Protein AF-A0A967GZG3-F1 (afdb_monomer_lite)

Structure (mmCIF, N/CA/C/O backbone):
data_AF-A0A967GZG3-F1
#
_entry.id   AF-A0A967GZG3-F1
#
loop_
_atom_site.group_PDB
_atom_site.id
_atom_site.type_symbol
_atom_site.label_atom_id
_atom_site.label_alt_id
_atom_site.label_comp_id
_atom_site.label_asym_id
_atom_site.label_entity_id
_atom_site.label_seq_id
_atom_site.pdbx_PDB_ins_code
_atom_site.Cartn_x
_atom_site.Cartn_y
_atom_site.Cartn_z
_atom_site.occupancy
_atom_site.B_iso_or_equiv
_atom_site.auth_seq_id
_atom_site.auth_comp_id
_atom_site.auth_asym_id
_atom_site.auth_atom_id
_atom_site.pdbx_PDB_model_num
ATOM 1 N N . MET A 1 1 ? -47.413 38.524 43.268 1.00 45.28 1 MET A N 1
ATOM 2 C CA . MET A 1 1 ? -46.041 37.983 43.335 1.00 45.28 1 MET A CA 1
ATOM 3 C C . MET A 1 1 ? -46.134 36.487 43.082 1.00 45.28 1 MET A C 1
ATOM 5 O O . MET A 1 1 ? -46.361 35.732 44.014 1.00 45.28 1 MET A O 1
ATOM 9 N N . ALA A 1 2 ? -46.117 36.079 41.812 1.00 48.12 2 ALA A N 1
ATOM 10 C CA . ALA A 1 2 ? -46.054 34.666 41.448 1.00 48.12 2 ALA A CA 1
ATOM 11 C C . ALA A 1 2 ? -44.567 34.309 41.298 1.00 48.12 2 ALA A C 1
ATOM 13 O O . ALA A 1 2 ? -43.864 35.045 40.599 1.00 48.12 2 ALA A O 1
ATOM 14 N N . PRO A 1 3 ? -44.059 33.271 41.983 1.00 51.69 3 PRO A N 1
ATOM 15 C CA . PRO A 1 3 ? -42.668 32.869 41.851 1.00 51.69 3 PRO A CA 1
ATOM 16 C C . PRO A 1 3 ? -42.446 32.394 40.414 1.00 51.69 3 PRO A C 1
ATOM 18 O O . PRO A 1 3 ? -43.106 31.466 39.949 1.00 51.69 3 PRO A O 1
ATOM 21 N N . GLY A 1 4 ? -41.569 33.102 39.700 1.00 55.94 4 GLY A N 1
ATOM 22 C CA . GLY A 1 4 ? -41.195 32.793 38.328 1.00 55.94 4 GLY A CA 1
ATOM 23 C C . GLY A 1 4 ? -40.724 31.350 38.237 1.00 55.94 4 GLY A C 1
ATOM 24 O O . GLY A 1 4 ? -39.805 30.940 38.943 1.00 55.94 4 GLY A O 1
ATOM 25 N N . SER A 1 5 ? -41.403 30.593 37.386 1.00 54.59 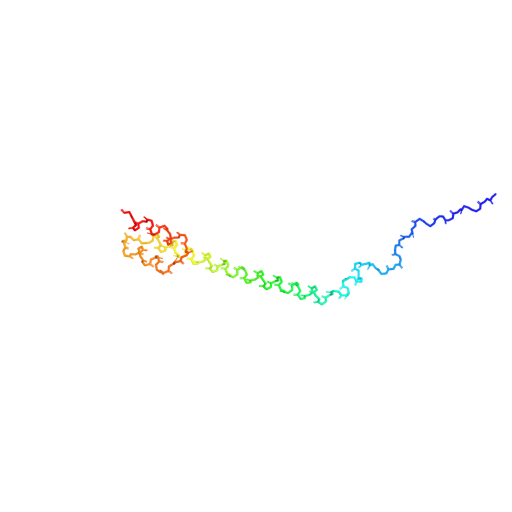5 SER A N 1
ATOM 26 C CA . SER A 1 5 ? -41.059 29.236 36.999 1.00 54.59 5 SER A CA 1
ATOM 27 C C . SER A 1 5 ? -39.5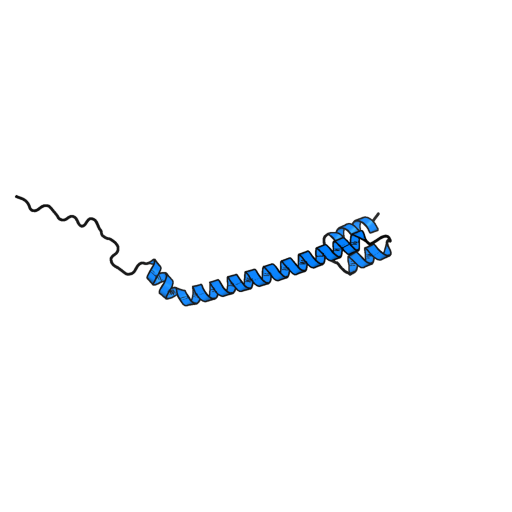76 29.152 36.647 1.00 54.59 5 SER A C 1
ATOM 29 O O . SER A 1 5 ? -39.133 29.714 35.644 1.00 54.59 5 SER A O 1
ATOM 31 N N . VAL A 1 6 ? -38.814 28.430 37.465 1.00 61.78 6 VAL A N 1
ATOM 32 C CA . VAL A 1 6 ? -37.505 27.902 37.078 1.00 61.78 6 VAL A CA 1
ATOM 33 C C . VAL A 1 6 ? -37.771 26.863 35.992 1.00 61.78 6 VAL A C 1
ATOM 35 O O . VAL A 1 6 ? -37.974 25.686 36.267 1.00 61.78 6 VAL A O 1
ATOM 38 N N . THR A 1 7 ? -37.882 27.318 34.747 1.00 60.84 7 THR A N 1
ATOM 39 C CA . THR A 1 7 ? -37.871 26.437 33.584 1.00 60.84 7 THR A CA 1
ATOM 40 C C . THR A 1 7 ? -36.471 25.828 33.526 1.00 60.84 7 THR A C 1
ATOM 42 O O . THR A 1 7 ? -35.505 26.590 33.418 1.00 60.84 7 THR A O 1
ATOM 45 N N . PRO A 1 8 ? -36.304 24.499 33.632 1.00 60.47 8 PRO A N 1
ATOM 46 C CA . PRO A 1 8 ? -34.993 23.883 33.503 1.00 60.47 8 PRO A CA 1
ATOM 47 C C . PRO A 1 8 ? -34.532 24.065 32.052 1.00 60.47 8 PRO A C 1
ATOM 49 O O . PRO A 1 8 ? -34.978 23.361 31.154 1.00 60.47 8 PRO A O 1
ATOM 52 N N . LEU A 1 9 ? -33.664 25.045 31.795 1.00 59.19 9 LEU A N 1
ATOM 53 C CA . LEU A 1 9 ? -33.073 25.320 30.477 1.00 59.19 9 LEU A CA 1
ATOM 54 C C . LEU A 1 9 ? -31.902 24.376 30.156 1.00 59.19 9 LEU A C 1
ATOM 56 O O . LEU A 1 9 ? -30.907 24.777 29.560 1.00 59.19 9 LEU A O 1
ATOM 60 N N . GLY A 1 10 ? -31.990 23.118 30.570 1.00 57.59 10 GLY A N 1
ATOM 61 C CA . GLY A 1 10 ? -30.881 22.197 30.401 1.00 57.59 10 GLY A CA 1
ATOM 62 C C . GLY A 1 10 ? -31.165 20.830 30.979 1.00 57.59 10 GLY A C 1
ATOM 63 O O . GLY A 1 10 ? -30.602 20.468 32.006 1.00 57.59 10 GLY A O 1
ATOM 64 N N . GLU A 1 11 ? -31.923 20.023 30.245 1.00 54.31 11 GLU A N 1
ATOM 65 C CA . GLU A 1 11 ? -31.527 18.624 30.070 1.00 54.31 11 GLU A CA 1
ATOM 66 C C . GLU A 1 11 ? -30.185 18.606 29.310 1.00 54.31 11 GLU A C 1
ATOM 68 O O . GLU A 1 11 ? -30.094 18.232 28.146 1.00 54.31 11 GLU A O 1
ATOM 73 N N . ILE A 1 12 ? -29.116 19.092 29.945 1.00 62.69 12 ILE A N 1
ATOM 74 C CA . ILE A 1 12 ? -27.777 18.644 29.585 1.00 62.69 12 ILE A CA 1
ATOM 75 C C . ILE A 1 12 ? -27.797 17.191 30.031 1.00 62.69 12 ILE A C 1
ATOM 77 O O . ILE A 1 12 ? -28.020 16.961 31.217 1.00 62.69 12 ILE A O 1
ATOM 81 N N . GLU A 1 13 ? -27.678 16.240 29.098 1.00 59.09 13 GLU A N 1
ATOM 82 C CA . GLU A 1 13 ? -27.589 14.806 29.395 1.00 59.09 13 GLU A CA 1
ATOM 83 C C . GLU A 1 13 ? -26.582 14.609 30.542 1.00 59.09 13 GLU A C 1
ATOM 85 O O . GLU A 1 13 ? -25.373 14.588 30.342 1.00 59.09 13 GLU A O 1
ATOM 90 N N . GLN A 1 14 ? -27.084 14.531 31.776 1.00 57.06 14 GLN A N 1
ATOM 91 C CA . GLN A 1 14 ? -26.297 14.464 33.009 1.00 57.06 14 GLN A CA 1
ATOM 92 C C . GLN A 1 14 ? -25.991 12.996 33.345 1.00 57.06 14 GLN A C 1
ATOM 94 O O . GLN A 1 14 ? -26.005 12.572 34.497 1.00 57.06 14 GLN A O 1
ATOM 99 N N . GLY A 1 15 ? -25.767 12.206 32.296 1.00 66.75 15 GLY A N 1
ATOM 100 C CA . GLY A 1 15 ? -25.311 10.825 32.334 1.00 66.75 15 GLY A CA 1
ATOM 101 C C . GLY A 1 15 ? -23.980 10.715 31.590 1.00 66.75 15 GLY A C 1
ATOM 102 O O . GLY A 1 15 ? -23.635 11.631 30.841 1.00 66.75 15 GLY A O 1
ATOM 103 N N . PRO A 1 16 ? -23.211 9.631 31.796 1.00 67.88 16 PRO A N 1
ATOM 104 C CA . PRO A 1 16 ? -21.958 9.426 31.075 1.00 67.88 16 PRO A CA 1
ATOM 105 C C . PRO A 1 16 ? -22.184 9.636 29.576 1.00 67.88 16 PRO A C 1
ATOM 107 O O . PRO A 1 16 ? -23.175 9.154 29.018 1.00 67.88 16 PRO A O 1
ATOM 110 N N . SER A 1 17 ? -21.295 10.408 28.947 1.00 80.56 17 SER A N 1
ATOM 111 C CA . SER A 1 17 ? -21.401 10.730 27.527 1.00 80.56 17 SER A CA 1
ATOM 112 C C . SER A 1 17 ? -21.561 9.434 26.738 1.00 80.56 17 SER A C 1
ATOM 114 O O . SER A 1 17 ? -20.811 8.478 26.943 1.00 80.56 17 SER A O 1
ATOM 116 N N . LYS A 1 18 ? -22.523 9.382 25.809 1.00 78.94 18 LYS A N 1
ATOM 117 C CA . LYS A 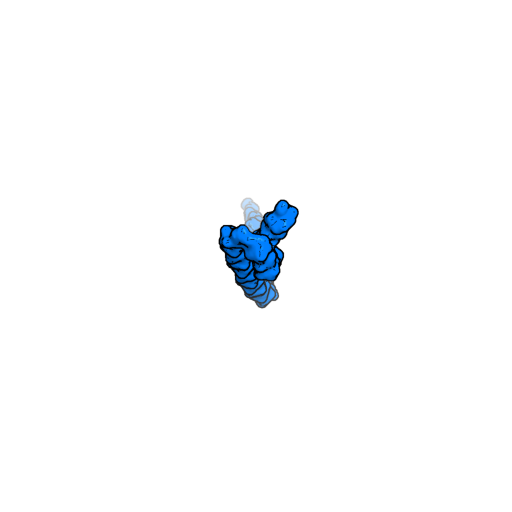1 18 ? -22.730 8.202 24.946 1.00 78.94 18 LYS A CA 1
ATOM 118 C C . LYS A 1 18 ? -21.446 7.807 24.203 1.00 78.94 18 LYS A C 1
ATOM 120 O O . LYS A 1 18 ? -21.244 6.632 23.903 1.00 78.94 18 LYS A O 1
ATOM 125 N N . LEU A 1 19 ? -20.572 8.783 23.944 1.00 81.12 19 LEU A N 1
ATOM 126 C CA . LEU A 1 19 ? -19.244 8.578 23.377 1.00 81.12 19 LEU A CA 1
ATOM 127 C C . LEU A 1 19 ? -18.289 7.887 24.360 1.00 81.12 19 LEU A C 1
ATOM 129 O O . LEU A 1 19 ? -17.587 6.968 23.950 1.00 81.12 19 LEU A O 1
ATOM 133 N N . ASP A 1 20 ? -18.297 8.261 25.639 1.00 83.44 20 ASP A N 1
ATOM 134 C CA . ASP A 1 20 ? -17.429 7.648 26.651 1.00 83.44 20 ASP A CA 1
ATOM 135 C C . ASP A 1 20 ? -17.800 6.180 26.864 1.00 83.44 20 ASP A C 1
ATOM 137 O O . ASP A 1 20 ? -16.936 5.313 26.761 1.00 83.44 20 ASP A O 1
ATOM 141 N N . SER A 1 21 ? -19.092 5.865 27.020 1.00 85.69 21 SER A N 1
ATOM 142 C CA . SER A 1 21 ? -19.539 4.467 27.122 1.00 85.69 21 SER A CA 1
ATOM 143 C C . SER A 1 21 ? -19.239 3.651 25.861 1.00 85.69 21 SER A C 1
ATOM 145 O O . SER A 1 21 ? -18.942 2.459 25.948 1.00 85.69 21 SER A O 1
ATOM 147 N N . PHE A 1 22 ? -19.292 4.266 24.676 1.00 86.94 22 PHE A N 1
ATOM 148 C CA . PHE A 1 22 ? -18.891 3.594 23.443 1.00 86.94 22 PHE A CA 1
ATOM 149 C C . PHE A 1 22 ? -17.389 3.298 23.428 1.00 86.94 22 PHE A C 1
ATOM 151 O O . PHE A 1 22 ? -16.993 2.178 23.099 1.00 86.94 22 PHE A O 1
ATOM 158 N N . LEU A 1 23 ? -16.553 4.277 23.776 1.00 89.06 23 LEU A N 1
ATOM 159 C CA . LEU A 1 23 ? -15.104 4.112 23.798 1.00 89.06 23 LEU A CA 1
ATOM 160 C C . LEU A 1 23 ? -14.683 3.059 24.817 1.00 89.06 23 LEU A C 1
ATOM 162 O O . LEU A 1 23 ? -13.883 2.194 24.480 1.00 89.06 23 LEU A O 1
ATOM 166 N N . GLU A 1 24 ? -15.254 3.080 26.018 1.00 87.75 24 GLU A N 1
ATOM 167 C CA . GLU A 1 24 ? -14.931 2.125 27.079 1.00 87.75 24 GLU A CA 1
ATOM 168 C C . GLU A 1 24 ? -15.286 0.689 26.672 1.00 87.75 24 GLU A C 1
ATOM 170 O O . GLU A 1 24 ? -14.460 -0.222 26.785 1.00 87.75 24 GLU A O 1
ATOM 175 N N . ASN A 1 25 ? -16.472 0.491 26.085 1.00 91.62 25 ASN A N 1
ATOM 176 C CA . ASN A 1 25 ? -16.913 -0.829 25.637 1.00 91.62 25 ASN A CA 1
ATOM 177 C C . ASN A 1 25 ? -16.124 -1.349 24.427 1.00 91.62 25 ASN A C 1
ATOM 179 O O . ASN A 1 25 ? -15.948 -2.559 24.282 1.00 91.62 25 ASN A O 1
ATOM 183 N N . ASN A 1 26 ? -15.650 -0.458 23.551 1.00 93.00 26 ASN A N 1
ATOM 184 C CA . ASN A 1 26 ? -15.005 -0.838 22.292 1.00 93.00 26 ASN A CA 1
ATOM 185 C C . ASN A 1 26 ? -13.485 -0.650 22.291 1.00 93.00 26 ASN A C 1
ATOM 187 O O . ASN A 1 26 ? -12.843 -0.998 21.302 1.00 93.00 26 ASN A O 1
ATOM 191 N N . TRP A 1 27 ? -12.880 -0.169 23.381 1.00 90.56 27 TRP A N 1
ATOM 192 C CA . TRP A 1 27 ? -11.457 0.182 23.462 1.00 90.56 27 TRP A CA 1
ATOM 193 C C . TRP A 1 27 ? -10.530 -0.917 22.929 1.00 90.56 27 TRP A C 1
ATOM 195 O O . TRP A 1 27 ? -9.651 -0.659 22.109 1.00 90.56 27 TRP A O 1
ATOM 205 N N . LYS A 1 28 ? -10.767 -2.173 23.327 1.00 93.19 28 LYS A N 1
ATOM 206 C CA . LYS A 1 28 ? -9.974 -3.328 22.867 1.00 93.19 28 LYS A CA 1
ATOM 207 C C . LYS A 1 28 ? -10.079 -3.549 21.355 1.00 93.19 28 LYS A C 1
ATOM 209 O O . LYS A 1 28 ? -9.077 -3.854 20.712 1.00 93.19 28 LYS A O 1
ATOM 214 N N . VAL A 1 29 ? -11.276 -3.387 20.790 1.00 94.00 29 VAL A N 1
ATOM 215 C CA . VAL A 1 29 ? -11.526 -3.544 19.349 1.00 94.00 29 VAL A CA 1
ATOM 216 C C . VAL A 1 29 ? -10.913 -2.380 18.577 1.00 94.00 29 VAL A C 1
ATOM 218 O O . VAL A 1 29 ? -10.275 -2.605 17.555 1.00 94.00 29 VAL A O 1
ATOM 221 N N . LEU A 1 30 ? -11.037 -1.154 19.090 1.00 94.06 30 LEU A N 1
ATOM 222 C CA . LEU A 1 30 ? -10.441 0.043 18.495 1.00 94.06 30 LEU A CA 1
ATOM 223 C C . LEU A 1 30 ? -8.912 -0.046 18.466 1.00 94.06 30 LEU A C 1
ATOM 225 O O . LEU A 1 30 ? -8.302 0.262 17.443 1.00 94.06 30 LEU A O 1
ATOM 229 N N . LEU A 1 31 ? -8.291 -0.528 19.546 1.00 95.19 31 LEU A N 1
ATOM 230 C CA . LEU A 1 31 ? -6.850 -0.774 19.584 1.00 95.19 31 LEU A CA 1
ATOM 231 C C . LEU A 1 31 ? -6.420 -1.826 18.560 1.00 95.19 31 LEU A C 1
ATOM 233 O O . LEU A 1 31 ? -5.458 -1.605 17.826 1.00 95.19 31 LEU A O 1
ATOM 237 N N . LEU A 1 32 ? -7.138 -2.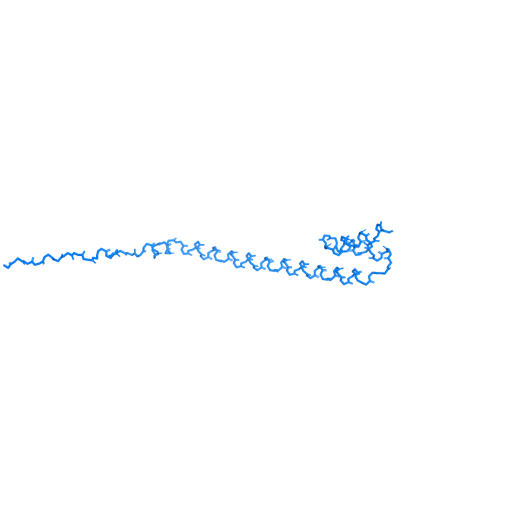949 18.473 1.00 95.25 32 LEU A N 1
ATOM 238 C CA . LEU A 1 32 ? -6.822 -3.999 17.506 1.00 95.25 32 LEU A CA 1
ATOM 239 C C . LEU A 1 32 ? -7.002 -3.515 16.059 1.00 95.25 32 LEU A C 1
ATOM 241 O O . LEU A 1 32 ? -6.146 -3.768 15.214 1.00 95.25 32 LEU A O 1
ATOM 245 N N . ALA A 1 33 ? -8.082 -2.787 15.779 1.00 94.81 33 ALA A N 1
ATOM 246 C CA . ALA A 1 33 ? -8.343 -2.203 14.469 1.00 94.81 33 ALA A CA 1
ATOM 247 C C . ALA A 1 33 ? -7.258 -1.190 14.080 1.00 94.81 33 ALA A C 1
ATOM 249 O O . ALA A 1 33 ? -6.737 -1.251 12.969 1.00 94.81 33 ALA A O 1
ATOM 250 N N . SER A 1 34 ? -6.863 -0.312 15.007 1.00 95.12 34 SER A N 1
ATOM 251 C CA . SER A 1 34 ? -5.771 0.645 14.801 1.00 95.12 34 SER A CA 1
ATOM 252 C C . SER A 1 34 ? -4.464 -0.065 14.440 1.00 95.12 34 SER A C 1
ATOM 254 O O . SER A 1 34 ? -3.815 0.272 13.449 1.00 95.12 34 SER A O 1
ATOM 256 N N . LEU A 1 35 ? -4.122 -1.123 15.179 1.00 96.25 35 LEU A N 1
ATOM 257 C CA . LEU A 1 35 ? -2.922 -1.911 14.926 1.00 96.25 35 LEU A CA 1
ATOM 258 C C . LEU A 1 35 ? -2.949 -2.573 13.536 1.00 96.25 35 LEU A C 1
ATOM 260 O O . LEU A 1 35 ? -1.963 -2.514 12.802 1.00 96.25 35 LEU A O 1
ATOM 264 N N . LEU A 1 36 ? -4.087 -3.156 13.144 1.00 96.62 36 LEU A N 1
ATOM 265 C CA . LEU A 1 36 ? -4.262 -3.752 11.817 1.00 96.62 36 LEU A CA 1
ATOM 266 C C . LEU A 1 36 ? -4.129 -2.724 10.691 1.00 96.62 36 LEU A C 1
ATOM 268 O O . LEU A 1 36 ? -3.527 -3.032 9.666 1.00 96.62 36 LEU A O 1
ATOM 272 N N . VAL A 1 37 ? -4.642 -1.507 10.879 1.00 96.56 37 VAL A N 1
ATOM 273 C CA . VAL A 1 37 ? -4.498 -0.425 9.894 1.00 96.56 37 VAL A CA 1
ATOM 274 C C . VAL A 1 37 ? -3.030 -0.044 9.720 1.00 96.56 37 VAL A C 1
ATOM 276 O O . VAL A 1 37 ? -2.566 0.068 8.586 1.00 96.56 37 VAL A O 1
ATOM 279 N N . VAL A 1 38 ? -2.277 0.097 10.815 1.00 96.44 38 VAL A N 1
ATOM 280 C CA . VAL A 1 38 ? -0.841 0.418 10.755 1.00 96.44 38 VAL A CA 1
ATOM 281 C C . VAL A 1 38 ? -0.064 -0.677 10.024 1.00 96.44 38 VAL A C 1
ATOM 283 O O . VAL A 1 38 ? 0.705 -0.376 9.110 1.00 96.44 38 VAL A O 1
ATOM 286 N N . PHE A 1 39 ? -0.288 -1.948 10.365 1.00 96.00 39 PHE A N 1
ATOM 287 C CA . PHE A 1 39 ? 0.381 -3.059 9.684 1.00 96.00 39 PHE A CA 1
ATOM 288 C C . PHE A 1 39 ? -0.042 -3.197 8.219 1.00 96.00 39 PHE A C 1
ATOM 290 O O . PHE A 1 39 ? 0.805 -3.445 7.361 1.00 96.00 39 PHE A O 1
ATOM 297 N N . GLY A 1 40 ? -1.324 -2.990 7.914 1.00 94.12 40 GLY A N 1
ATOM 298 C CA . GLY A 1 40 ? -1.833 -2.991 6.546 1.00 94.12 40 GLY A CA 1
ATOM 299 C C . GLY A 1 40 ? -1.188 -1.896 5.698 1.00 94.12 40 GLY A C 1
ATOM 300 O O . GLY A 1 40 ? -0.708 -2.172 4.599 1.00 94.12 40 GLY A O 1
ATOM 301 N N . ALA A 1 41 ? -1.095 -0.675 6.231 1.00 94.62 41 ALA A N 1
ATOM 302 C CA . ALA A 1 41 ? -0.428 0.438 5.565 1.00 94.62 41 ALA A CA 1
ATOM 303 C C . ALA A 1 41 ? 1.070 0.164 5.361 1.00 94.62 41 ALA A C 1
ATOM 305 O O . ALA A 1 41 ? 1.581 0.366 4.262 1.00 94.62 41 ALA A O 1
ATOM 306 N N . ALA A 1 42 ? 1.766 -0.352 6.379 1.00 91.56 42 ALA A N 1
ATOM 307 C CA . ALA A 1 42 ? 3.180 -0.707 6.271 1.00 91.56 42 ALA A CA 1
ATOM 308 C C . ALA A 1 42 ? 3.425 -1.773 5.189 1.00 91.56 42 ALA A C 1
ATOM 310 O O . ALA A 1 42 ? 4.294 -1.601 4.334 1.00 91.56 42 ALA A O 1
ATOM 311 N N . GLY A 1 43 ? 2.620 -2.841 5.173 1.00 91.88 43 GLY A N 1
ATOM 312 C CA . GLY A 1 43 ? 2.688 -3.872 4.138 1.00 91.88 43 GLY A CA 1
ATOM 313 C C . GLY A 1 43 ? 2.426 -3.307 2.742 1.00 91.88 43 GLY A C 1
ATOM 314 O O . GLY A 1 43 ? 3.162 -3.613 1.803 1.00 91.88 43 GLY A O 1
ATOM 315 N N . TRP A 1 44 ? 1.431 -2.427 2.608 1.00 92.06 44 TRP A N 1
ATOM 316 C CA . TRP A 1 44 ? 1.117 -1.776 1.338 1.00 92.06 44 TRP A CA 1
ATOM 317 C C . TRP A 1 44 ? 2.269 -0.903 0.828 1.00 92.06 44 TRP A C 1
ATOM 319 O O . TRP A 1 44 ? 2.644 -1.020 -0.338 1.00 92.06 44 TRP A O 1
ATOM 329 N N . VAL A 1 45 ? 2.886 -0.094 1.696 1.00 92.25 45 VAL A N 1
ATOM 330 C CA . VAL A 1 45 ? 4.049 0.738 1.342 1.00 92.25 45 VAL A CA 1
ATOM 331 C C . VAL A 1 45 ? 5.225 -0.120 0.883 1.00 92.25 45 VAL A C 1
ATOM 333 O O . VAL A 1 45 ? 5.845 0.201 -0.128 1.00 92.25 45 VAL A O 1
ATOM 336 N N . ILE A 1 46 ? 5.512 -1.228 1.573 1.00 90.06 46 ILE A N 1
ATOM 337 C CA . ILE A 1 46 ? 6.595 -2.146 1.196 1.00 90.06 46 ILE A CA 1
ATOM 338 C C . ILE A 1 46 ? 6.320 -2.757 -0.180 1.00 90.06 46 ILE A C 1
ATOM 340 O O . ILE A 1 46 ? 7.170 -2.680 -1.063 1.00 90.06 46 ILE A O 1
ATOM 344 N N . VAL A 1 47 ? 5.125 -3.313 -0.404 1.00 86.94 47 VAL A N 1
ATOM 345 C CA . VAL A 1 47 ? 4.761 -3.914 -1.699 1.00 86.94 47 VAL A CA 1
ATOM 346 C C . VAL A 1 47 ? 4.850 -2.886 -2.823 1.00 86.94 47 VAL A C 1
ATOM 348 O O . VAL A 1 47 ? 5.409 -3.179 -3.879 1.00 86.94 47 VAL A O 1
ATOM 351 N N . ASN A 1 48 ? 4.337 -1.676 -2.604 1.00 85.44 48 ASN A N 1
ATOM 352 C CA . ASN A 1 48 ? 4.376 -0.628 -3.616 1.00 85.44 48 ASN A CA 1
ATOM 353 C C . ASN A 1 48 ? 5.811 -0.135 -3.869 1.00 85.44 48 ASN A C 1
ATOM 355 O O . ASN A 1 48 ? 6.199 0.082 -5.013 1.00 85.44 48 ASN A O 1
ATOM 359 N N . GLY A 1 49 ? 6.632 -0.044 -2.820 1.00 83.00 49 GLY A N 1
ATOM 360 C CA . GLY A 1 49 ? 8.054 0.279 -2.921 1.00 83.00 49 GLY A CA 1
ATOM 361 C C . GLY A 1 49 ? 8.842 -0.765 -3.716 1.00 83.00 49 GLY A C 1
ATOM 362 O O . GLY A 1 49 ? 9.581 -0.400 -4.629 1.00 83.00 49 GLY A O 1
ATOM 363 N N . LEU A 1 50 ? 8.644 -2.062 -3.440 1.00 82.75 50 LEU A N 1
ATOM 364 C CA . LEU A 1 50 ? 9.280 -3.140 -4.207 1.00 82.75 50 LEU A CA 1
ATOM 365 C C . LEU A 1 50 ? 8.840 -3.136 -5.675 1.00 82.75 50 LEU A C 1
ATOM 367 O O . LEU A 1 50 ? 9.669 -3.348 -6.559 1.00 82.75 50 LEU A O 1
ATOM 371 N N . ARG A 1 51 ? 7.555 -2.879 -5.950 1.00 80.81 51 ARG A N 1
ATOM 372 C CA . ARG A 1 51 ? 7.043 -2.764 -7.323 1.00 80.81 51 ARG A CA 1
ATOM 373 C C . ARG A 1 51 ? 7.700 -1.605 -8.063 1.00 80.81 51 ARG A C 1
ATOM 375 O O . ARG A 1 51 ? 8.251 -1.832 -9.134 1.00 80.81 51 ARG A O 1
ATOM 382 N N . ASN A 1 52 ? 7.746 -0.418 -7.462 1.00 79.75 52 ASN A N 1
ATOM 383 C CA . ASN A 1 52 ? 8.393 0.749 -8.064 1.00 79.75 52 ASN A CA 1
ATOM 384 C C . ASN A 1 52 ? 9.895 0.527 -8.297 1.00 79.75 52 ASN A C 1
ATOM 386 O O . ASN A 1 52 ? 10.428 0.929 -9.332 1.00 79.75 52 ASN A O 1
ATOM 390 N N . ALA A 1 53 ? 10.586 -0.139 -7.368 1.00 77.88 53 ALA A N 1
ATOM 391 C CA . ALA A 1 53 ? 11.997 -0.482 -7.532 1.00 77.88 53 ALA A CA 1
ATOM 392 C C . ALA A 1 53 ? 12.209 -1.463 -8.698 1.00 77.88 53 ALA A C 1
ATOM 394 O O . ALA A 1 53 ? 13.094 -1.253 -9.531 1.00 77.88 53 ALA A O 1
ATOM 395 N N . LYS A 1 54 ? 11.359 -2.495 -8.804 1.00 78.81 54 LYS A N 1
ATOM 396 C CA . LYS A 1 54 ? 11.384 -3.451 -9.919 1.00 78.81 54 LYS A CA 1
ATOM 397 C C . LYS A 1 54 ? 11.092 -2.761 -11.253 1.00 78.81 54 LYS A C 1
ATOM 399 O O . LYS A 1 54 ? 11.781 -3.034 -12.228 1.00 78.81 54 LYS A O 1
ATOM 404 N N . GLU A 1 55 ? 10.116 -1.857 -11.300 1.00 80.88 55 GLU A N 1
ATOM 405 C CA . GLU A 1 55 ? 9.776 -1.085 -12.503 1.00 80.88 55 GLU A CA 1
ATOM 406 C C . GLU A 1 55 ? 10.907 -0.144 -12.931 1.00 80.88 55 GLU A C 1
ATOM 408 O O . GLU A 1 55 ? 11.227 -0.071 -14.117 1.00 80.88 55 GLU A O 1
ATOM 413 N N . THR A 1 56 ? 11.569 0.518 -11.978 1.00 81.00 56 THR A N 1
ATOM 414 C CA . THR A 1 56 ? 12.716 1.395 -12.263 1.00 81.00 56 THR A CA 1
ATOM 415 C C . THR A 1 56 ? 13.891 0.598 -12.829 1.00 81.00 56 THR A C 1
ATOM 417 O O . THR A 1 56 ? 14.446 0.967 -13.861 1.00 81.00 56 THR A O 1
ATOM 420 N N . SER A 1 57 ? 14.224 -0.537 -12.207 1.00 79.50 57 SER A N 1
ATOM 421 C CA . SER A 1 57 ? 15.288 -1.426 -12.689 1.00 79.50 57 SER A CA 1
ATOM 422 C C . SER A 1 57 ? 14.965 -2.015 -14.067 1.00 79.50 57 SER A C 1
ATOM 424 O O . SER A 1 57 ? 15.834 -2.062 -14.936 1.00 79.50 57 SER A O 1
ATOM 426 N N . ALA A 1 58 ? 13.701 -2.374 -14.311 1.00 75.19 58 ALA A N 1
ATOM 427 C CA . ALA A 1 58 ? 13.238 -2.827 -15.618 1.00 75.19 58 ALA A CA 1
ATOM 428 C C . ALA A 1 58 ? 13.351 -1.731 -16.688 1.00 75.19 58 ALA A C 1
ATOM 430 O O . ALA A 1 58 ? 13.706 -2.012 -17.829 1.00 75.19 58 ALA A O 1
ATOM 431 N N . GLY A 1 59 ? 13.044 -0.477 -16.337 1.00 74.12 59 GLY A N 1
ATOM 432 C CA . GLY A 1 59 ? 13.223 0.680 -17.218 1.00 74.12 59 GLY A CA 1
ATOM 433 C C . GLY A 1 59 ? 14.689 0.932 -17.558 1.00 74.12 59 GLY A C 1
ATOM 434 O O . GLY A 1 59 ? 15.022 1.145 -18.719 1.00 74.12 59 GLY A O 1
ATOM 435 N N . GLU A 1 60 ? 15.579 0.837 -16.573 1.00 81.88 60 GLU A N 1
ATOM 436 C CA . GLU A 1 60 ? 17.021 0.970 -16.789 1.00 81.88 60 GLU A CA 1
ATOM 437 C C . GLU A 1 60 ? 17.568 -0.144 -17.695 1.00 81.88 60 GLU A C 1
ATOM 439 O O . GLU A 1 60 ? 18.337 0.131 -18.618 1.00 81.88 60 GLU A O 1
ATOM 444 N N . ALA A 1 61 ? 17.134 -1.388 -17.478 1.00 79.12 61 ALA A N 1
ATOM 445 C CA . ALA A 1 61 ? 17.508 -2.522 -18.317 1.00 79.12 61 ALA A CA 1
ATOM 446 C C . ALA A 1 61 ? 16.983 -2.364 -19.755 1.00 79.12 61 ALA A C 1
ATOM 448 O O . ALA A 1 61 ? 17.727 -2.592 -20.705 1.00 79.12 61 ALA A O 1
ATOM 449 N N . LEU A 1 62 ? 15.748 -1.879 -19.921 1.00 79.50 62 LEU A N 1
ATOM 450 C CA . LEU A 1 62 ? 15.173 -1.585 -21.233 1.00 79.50 62 LEU A CA 1
ATOM 451 C C . LEU A 1 62 ? 15.942 -0.492 -21.986 1.00 79.50 62 LEU A C 1
ATOM 453 O O . LEU A 1 62 ? 16.167 -0.625 -23.182 1.00 79.50 62 LEU A O 1
ATOM 457 N N . VAL A 1 63 ? 16.345 0.586 -21.307 1.00 83.75 63 VAL A N 1
ATOM 458 C CA . VAL A 1 63 ? 17.117 1.680 -21.927 1.00 83.75 63 VAL A CA 1
ATOM 459 C C . VAL A 1 63 ? 18.522 1.221 -22.329 1.00 83.75 63 VAL A C 1
ATOM 461 O O . VAL A 1 63 ? 19.091 1.745 -23.287 1.00 83.75 63 VAL A O 1
ATOM 464 N N . ARG A 1 64 ? 19.102 0.257 -21.605 1.00 79.75 64 ARG A N 1
ATOM 465 C CA . ARG A 1 64 ? 20.415 -0.317 -21.931 1.00 79.75 64 ARG A CA 1
ATOM 466 C C . ARG A 1 64 ? 20.375 -1.367 -23.035 1.00 79.75 64 ARG A C 1
ATOM 468 O O . ARG A 1 64 ? 21.408 -1.557 -23.672 1.00 79.75 64 ARG A O 1
ATOM 475 N N . ALA A 1 65 ? 19.240 -2.028 -23.238 1.00 80.12 65 ALA A N 1
ATOM 476 C CA . ALA A 1 65 ? 19.075 -3.048 -24.264 1.00 80.12 65 ALA A CA 1
ATOM 477 C C . ALA A 1 65 ? 19.298 -2.449 -25.661 1.00 80.12 65 ALA A C 1
ATOM 479 O O . ALA A 1 65 ? 18.695 -1.432 -26.015 1.00 80.12 65 ALA A O 1
ATOM 480 N N . LYS A 1 66 ? 20.187 -3.065 -26.446 1.00 76.50 66 LYS A N 1
ATOM 481 C CA . LYS A 1 66 ? 20.513 -2.609 -27.808 1.00 76.50 66 LYS A CA 1
ATOM 482 C C . LYS A 1 66 ? 20.150 -3.627 -28.877 1.00 76.50 66 LYS A C 1
ATOM 484 O O . LYS A 1 66 ? 19.884 -3.225 -30.007 1.00 76.50 66 LYS A O 1
ATOM 489 N N . ASP A 1 67 ? 20.087 -4.903 -28.511 1.00 77.19 67 ASP A N 1
ATOM 490 C CA . ASP A 1 67 ? 19.856 -6.004 -29.438 1.00 77.19 67 ASP A CA 1
ATOM 491 C C . ASP A 1 67 ? 18.595 -6.812 -29.092 1.00 77.19 67 ASP A C 1
ATOM 493 O O . ASP A 1 67 ? 18.090 -6.792 -27.969 1.00 77.19 67 ASP A O 1
ATOM 497 N N . MET A 1 68 ? 18.079 -7.574 -30.066 1.00 73.31 68 MET A N 1
ATOM 498 C CA . MET A 1 68 ? 16.879 -8.413 -29.890 1.00 73.31 68 MET A CA 1
ATOM 499 C C . MET A 1 68 ? 17.013 -9.443 -28.753 1.00 73.31 68 MET A C 1
ATOM 501 O O . MET A 1 68 ? 16.010 -9.815 -28.144 1.00 73.31 68 MET A O 1
ATOM 505 N N . GLY A 1 69 ? 18.237 -9.894 -28.456 1.00 76.75 69 GLY A N 1
ATOM 506 C CA . GLY A 1 69 ? 18.524 -10.758 -27.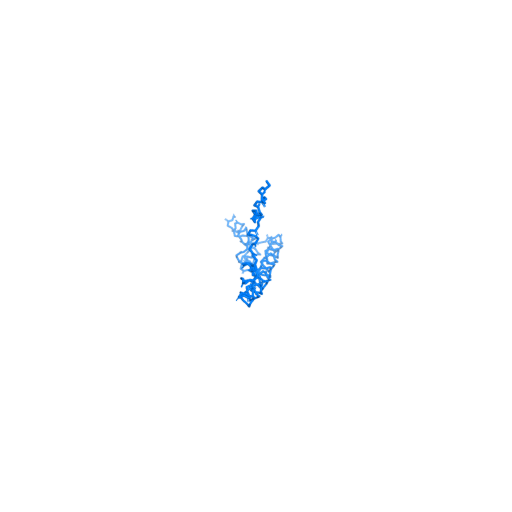306 1.00 76.75 69 GLY A CA 1
ATOM 507 C C . GLY A 1 69 ? 18.288 -10.045 -25.974 1.00 76.75 69 GLY A C 1
ATOM 508 O O . GLY A 1 69 ? 17.557 -10.561 -25.133 1.00 76.75 69 GLY A O 1
ATOM 509 N N . ASP A 1 70 ? 18.796 -8.819 -25.839 1.00 77.25 70 ASP A N 1
ATOM 510 C CA . ASP A 1 70 ? 18.670 -8.014 -24.620 1.00 77.25 70 ASP A CA 1
ATOM 511 C C . ASP A 1 70 ? 17.208 -7.676 -24.306 1.00 77.25 70 ASP A C 1
ATOM 513 O O . ASP A 1 70 ? 16.785 -7.700 -23.151 1.00 77.25 70 ASP A O 1
ATOM 517 N N . PHE A 1 71 ? 16.399 -7.387 -25.333 1.00 76.75 71 PHE A N 1
ATOM 518 C CA . PHE A 1 71 ? 14.968 -7.153 -25.135 1.00 76.75 71 PHE A CA 1
ATOM 519 C C . PHE A 1 71 ? 14.261 -8.404 -24.612 1.00 76.75 71 PHE A C 1
ATOM 521 O O . PHE A 1 71 ? 13.391 -8.285 -23.750 1.00 76.75 71 PHE A O 1
ATOM 528 N N . ARG A 1 72 ? 14.648 -9.602 -25.072 1.00 78.25 72 ARG A N 1
ATOM 529 C CA . ARG A 1 72 ? 14.084 -10.865 -24.575 1.00 78.25 72 ARG A CA 1
ATOM 530 C C . ARG A 1 72 ? 14.464 -11.114 -23.115 1.00 78.25 72 ARG A C 1
ATOM 532 O O . ARG A 1 72 ? 13.592 -11.465 -22.322 1.00 78.25 72 ARG A O 1
ATOM 539 N N . ASP A 1 73 ? 15.701 -10.806 -22.743 1.00 80.88 73 ASP A N 1
ATOM 540 C CA . ASP A 1 73 ? 16.181 -10.912 -21.363 1.00 80.88 73 ASP A CA 1
ATOM 541 C C . ASP A 1 73 ? 15.455 -9.931 -20.422 1.00 80.88 73 ASP A C 1
ATOM 543 O O . ASP A 1 73 ? 15.117 -10.280 -19.289 1.00 80.88 73 ASP A O 1
ATOM 547 N N . VAL A 1 74 ? 15.114 -8.724 -20.891 1.00 77.94 74 VAL A N 1
ATOM 548 C CA . VAL A 1 74 ? 14.289 -7.767 -20.129 1.00 77.94 74 VAL A CA 1
ATOM 549 C C . VAL A 1 74 ? 12.854 -8.279 -19.938 1.00 77.94 74 VAL A C 1
ATOM 551 O O . VAL A 1 74 ? 12.264 -8.080 -18.873 1.00 77.94 74 VAL A O 1
ATOM 554 N N . ILE A 1 75 ? 12.282 -8.961 -20.934 1.00 78.12 75 ILE A N 1
ATOM 555 C CA . ILE A 1 75 ? 10.921 -9.522 -20.866 1.00 78.12 75 ILE A CA 1
ATOM 556 C C . ILE A 1 75 ? 10.856 -10.693 -19.881 1.00 78.12 75 ILE A C 1
ATOM 558 O O . ILE A 1 75 ? 9.925 -10.763 -19.069 1.00 78.12 75 ILE A O 1
ATOM 562 N N . GLU A 1 76 ? 11.844 -11.586 -19.933 1.00 82.38 76 GLU A N 1
ATOM 563 C CA . GLU A 1 76 ? 11.940 -12.751 -19.049 1.00 82.38 76 GLU A CA 1
ATOM 564 C C . GLU A 1 76 ? 12.345 -12.347 -17.619 1.00 82.38 76 GLU A C 1
ATOM 566 O O . GLU A 1 76 ? 11.797 -12.869 -16.650 1.00 82.38 76 GLU A O 1
ATOM 571 N N . GLY A 1 77 ? 13.235 -11.361 -17.461 1.00 78.50 77 GLY A N 1
ATOM 572 C CA . GLY A 1 77 ? 13.714 -10.896 -16.154 1.00 78.50 77 GLY A CA 1
ATOM 573 C C . GLY A 1 77 ? 12.750 -9.958 -15.419 1.00 78.50 77 GLY A C 1
ATOM 574 O O . GLY A 1 77 ? 12.664 -9.978 -14.187 1.00 78.50 77 GLY A O 1
ATOM 575 N N . PHE A 1 78 ? 11.981 -9.146 -16.151 1.00 80.69 78 PHE A N 1
ATOM 576 C CA . PHE A 1 78 ? 11.107 -8.114 -15.581 1.00 80.69 78 PHE A CA 1
ATOM 577 C C . PHE A 1 78 ? 9.641 -8.258 -16.003 1.00 80.69 78 PHE A C 1
ATOM 579 O O . PHE A 1 78 ? 8.916 -7.268 -16.145 1.00 80.69 78 PHE A O 1
ATOM 586 N N . THR A 1 79 ? 9.168 -9.496 -16.142 1.00 73.00 79 THR A N 1
ATOM 587 C CA . THR A 1 79 ? 7.776 -9.806 -16.488 1.00 73.00 79 THR A CA 1
ATOM 588 C C . THR A 1 79 ? 6.780 -9.096 -15.558 1.00 73.00 79 THR A C 1
ATOM 590 O O . THR A 1 79 ? 6.975 -9.024 -14.335 1.00 73.00 79 THR A O 1
ATOM 593 N N . GLY A 1 80 ? 5.714 -8.549 -16.151 1.00 72.94 80 GLY A N 1
ATOM 594 C CA . GLY A 1 80 ? 4.667 -7.797 -15.450 1.00 72.94 80 GLY A CA 1
ATOM 595 C C . GLY A 1 80 ? 4.989 -6.325 -15.169 1.00 72.94 80 GLY A C 1
ATOM 596 O O . GLY A 1 80 ? 4.189 -5.662 -14.517 1.00 72.94 80 GLY A O 1
ATOM 597 N N . THR A 1 81 ? 6.128 -5.808 -15.643 1.00 79.56 81 THR A N 1
ATOM 598 C CA . THR A 1 81 ? 6.456 -4.372 -15.590 1.00 79.56 81 THR A CA 1
ATOM 599 C C . THR A 1 81 ? 6.132 -3.675 -16.923 1.00 79.56 81 THR A C 1
ATOM 601 O O . THR A 1 81 ? 6.168 -4.328 -17.972 1.00 79.56 81 THR A O 1
ATOM 604 N N . PRO A 1 82 ? 5.862 -2.353 -16.933 1.00 78.81 82 PRO A N 1
ATOM 605 C CA . PRO A 1 82 ? 5.615 -1.599 -18.168 1.00 78.81 82 PRO A CA 1
ATOM 606 C C . PRO A 1 82 ? 6.761 -1.713 -19.185 1.00 78.81 82 PRO A C 1
ATOM 608 O O . PRO A 1 82 ? 6.523 -1.823 -20.386 1.00 78.81 82 PRO A O 1
ATOM 611 N N . SER A 1 83 ? 8.005 -1.766 -18.704 1.00 76.19 83 SER A N 1
ATOM 612 C CA . SER A 1 83 ? 9.206 -1.880 -19.536 1.00 76.19 83 SER A CA 1
ATOM 613 C C . SER A 1 83 ? 9.278 -3.204 -20.302 1.00 76.19 83 SER A C 1
ATOM 615 O O . SER A 1 83 ? 9.646 -3.209 -21.473 1.00 76.19 83 SER A O 1
ATOM 617 N N . ALA A 1 84 ? 8.848 -4.318 -19.700 1.00 73.50 84 ALA A N 1
ATOM 618 C CA . ALA A 1 84 ? 8.737 -5.595 -20.409 1.00 73.50 84 ALA A CA 1
ATOM 619 C C . ALA A 1 84 ? 7.659 -5.562 -21.510 1.00 73.50 84 ALA A C 1
ATOM 621 O O . ALA A 1 84 ? 7.814 -6.209 -22.543 1.00 73.50 84 ALA A O 1
ATOM 622 N N . GLY A 1 85 ? 6.580 -4.793 -21.328 1.00 77.38 85 GLY A N 1
ATOM 623 C CA . GLY A 1 85 ? 5.576 -4.572 -22.376 1.00 77.38 85 GLY A CA 1
ATOM 624 C C . GLY A 1 85 ? 6.136 -3.773 -23.556 1.00 77.38 85 GLY A C 1
ATOM 625 O O . GLY A 1 85 ? 5.947 -4.147 -24.712 1.00 77.38 85 GLY A O 1
ATOM 626 N N . THR A 1 86 ? 6.897 -2.715 -23.274 1.00 79.06 86 THR A N 1
ATOM 627 C CA . THR A 1 86 ? 7.570 -1.918 -24.311 1.00 79.06 86 THR A CA 1
ATOM 628 C C . THR A 1 86 ? 8.649 -2.723 -25.041 1.00 79.06 86 THR A C 1
ATOM 630 O O . THR A 1 86 ? 8.743 -2.638 -26.263 1.00 79.06 86 THR A O 1
ATOM 633 N N . ALA A 1 87 ? 9.416 -3.556 -24.329 1.00 75.56 87 ALA A N 1
ATOM 634 C CA . ALA A 1 87 ? 10.383 -4.479 -24.927 1.00 75.56 87 ALA A CA 1
ATOM 635 C C . ALA A 1 87 ? 9.720 -5.454 -25.914 1.00 75.56 87 ALA A C 1
ATOM 637 O O . ALA A 1 87 ? 10.226 -5.650 -27.015 1.00 75.56 87 ALA A O 1
ATOM 638 N N . GLN A 1 88 ? 8.563 -6.028 -25.552 1.00 79.25 88 GLN A N 1
ATOM 639 C CA . GLN A 1 88 ? 7.796 -6.911 -26.444 1.00 79.25 88 GLN A CA 1
ATOM 640 C C . GLN A 1 88 ? 7.364 -6.187 -27.718 1.00 79.25 88 GLN A C 1
ATOM 642 O O . GLN A 1 88 ? 7.426 -6.757 -28.807 1.00 79.25 88 GLN A O 1
ATOM 647 N N . LEU A 1 89 ? 6.963 -4.920 -27.591 1.00 80.44 89 LEU A N 1
ATOM 648 C CA . LEU A 1 89 ? 6.577 -4.097 -28.730 1.00 80.44 89 LEU A CA 1
ATOM 649 C C . LEU A 1 89 ? 7.761 -3.829 -29.674 1.00 80.44 89 LEU A C 1
ATOM 651 O O . LEU A 1 89 ? 7.586 -3.854 -30.889 1.00 80.44 89 LEU A O 1
ATOM 655 N N . LEU A 1 90 ? 8.956 -3.593 -29.120 1.00 77.81 90 LEU A N 1
ATOM 656 C CA . LEU A 1 90 ? 10.190 -3.369 -29.882 1.00 77.81 90 LEU A CA 1
ATOM 657 C C . LEU A 1 90 ? 10.714 -4.646 -30.546 1.00 77.81 90 LEU A C 1
ATOM 659 O O . LEU A 1 90 ? 11.217 -4.572 -31.659 1.00 77.81 90 LEU A O 1
ATOM 663 N N . LEU A 1 91 ? 10.565 -5.806 -29.900 1.00 76.94 91 LEU A N 1
ATOM 664 C CA . LEU A 1 91 ? 10.937 -7.103 -30.474 1.00 76.94 91 LEU A CA 1
ATOM 665 C C . LEU A 1 91 ? 9.992 -7.538 -31.607 1.00 76.94 91 LEU A C 1
ATOM 667 O O . LEU A 1 91 ? 10.384 -8.292 -32.490 1.00 76.94 91 LEU A O 1
ATOM 671 N N . SER A 1 92 ? 8.742 -7.076 -31.572 1.00 73.00 92 SER A N 1
ATOM 672 C CA . SER A 1 9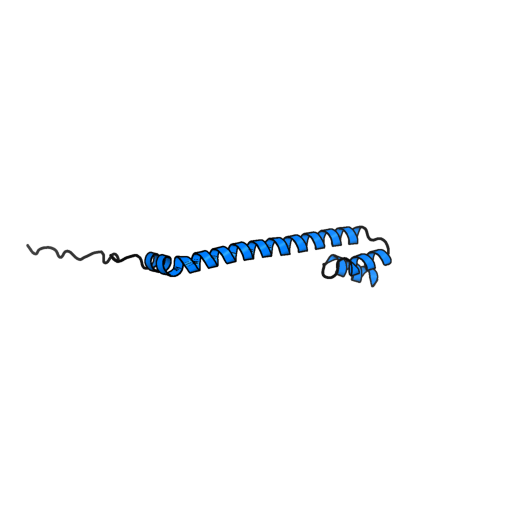2 ? 7.721 -7.400 -32.578 1.00 73.00 92 SER A CA 1
ATOM 673 C C . SER A 1 92 ? 7.795 -6.522 -33.835 1.00 73.00 92 SER A C 1
ATOM 675 O O . SER A 1 92 ? 6.944 -6.664 -34.715 1.00 73.00 92 SER A O 1
ATOM 677 N N . LYS A 1 93 ? 8.753 -5.589 -33.900 1.00 59.28 93 LYS A N 1
ATOM 678 C CA . LYS A 1 93 ? 8.945 -4.645 -35.004 1.00 59.28 93 LYS A CA 1
ATOM 679 C C . LYS A 1 93 ? 10.149 -5.031 -35.853 1.00 59.28 93 LYS A C 1
ATOM 681 O O . LYS A 1 93 ? 10.017 -4.906 -37.090 1.00 59.28 93 LYS A O 1
#

pLDDT: mean 78.92, std 12.24, range [45.28, 96.62]

Foldseek 3Di:
DDPDDPPPPDPPVPDPPPVVVVCVVCVVVVVVVVVVVVVVVVVVCVVVVVLVVLLVVLQVQLVPDDDLVSLVVSLVVRPPHVSNVVSVVVNVD

Radius of gyration: 31.56 Å; chains: 1; bounding box: 67×51×78 Å

Secondary structure (DSSP, 8-state):
-PPP----------SS-HHHHHHHHHHHHHHHHHHHHHHHHHHHHHHHHHHHHHHHHHHHHHHH--SHHHHHHHHHHSTTSHHHHHHHHHHT-

Sequence (93 aa):
MAPGSVTPLGEIEQGPSKLDSFLENNWKVLLLASLLVVFGAAGWVIVNGLRNAKETSAGEALVRAKDMGDFRDVIEGFTGTPSAGTAQLLLSK